Protein AF-A0A529HLJ0-F1 (afdb_monomer)

Solvent-accessible surface area (backbone atoms only — not comparable to full-atom values): 6736 Å² total; per-residue (Å²): 136,85,80,79,85,70,52,70,68,59,52,50,53,52,50,48,62,73,44,43,62,59,53,50,51,52,51,52,50,54,52,53,53,51,56,56,49,49,60,53,49,56,62,67,73,39,72,75,71,55,43,44,73,43,53,22,35,27,72,42,82,42,78,52,84,80,57,83,90,69,67,80,89,68,63,54,44,34,37,33,37,24,35,29,73,90,76,66,48,76,45,79,46,80,46,78,38,93,62,82,83,56,72,70,40,76,43,81,40,76,43,118

Foldseek 3Di:
DDDPPPPPVNVVVVVCVVCVVVVVVVVVVVVVVVVVVVVVVVVVVCVVVLFDFWKWFFADKDWDPDDPVVPDPFATKIWTFTQTPPPRDTDIDIDGDNDDDDGRDIDTGGDD

Mean predicted aligned error: 17.52 Å

Radius of gyration: 32.6 Å; Cα contacts (8 Å, |Δi|>4): 128; chains: 1; bounding box: 65×34×91 Å

Structure (mmCIF, N/CA/C/O backbone):
data_AF-A0A529HLJ0-F1
#
_entry.id   AF-A0A529HLJ0-F1
#
loop_
_atom_site.group_PDB
_atom_site.id
_atom_site.type_symbol
_atom_site.label_atom_id
_atom_site.label_alt_id
_atom_site.label_comp_id
_atom_site.label_asym_id
_atom_site.label_entity_id
_atom_site.label_seq_id
_atom_site.pdbx_PDB_ins_code
_atom_site.Cartn_x
_atom_site.Cartn_y
_atom_site.Cartn_z
_atom_site.occupancy
_atom_site.B_iso_or_equiv
_atom_site.auth_seq_id
_atom_site.auth_comp_id
_atom_site.auth_asym_id
_atom_site.auth_atom_id
_atom_site.pdbx_PDB_model_num
ATOM 1 N N . MET A 1 1 ? 47.556 2.074 -63.677 1.00 34.41 1 MET A N 1
ATOM 2 C CA . MET A 1 1 ? 46.845 2.497 -62.448 1.00 34.41 1 MET A CA 1
ATOM 3 C C . MET A 1 1 ? 45.494 3.061 -62.870 1.00 34.41 1 MET A C 1
ATOM 5 O O . MET A 1 1 ? 45.441 4.172 -63.379 1.00 34.41 1 MET A O 1
ATOM 9 N N . ASN A 1 2 ? 44.435 2.251 -62.816 1.00 43.19 2 ASN A N 1
ATOM 10 C CA . ASN A 1 2 ? 43.138 2.597 -63.403 1.00 43.19 2 ASN A CA 1
ATOM 11 C C . ASN A 1 2 ? 42.317 3.391 -62.373 1.00 43.19 2 ASN A C 1
ATOM 13 O O . ASN A 1 2 ? 41.850 2.832 -61.383 1.00 43.19 2 ASN A O 1
ATOM 17 N N . LYS A 1 3 ? 42.221 4.713 -62.547 1.00 49.66 3 LYS A N 1
ATOM 18 C CA . LYS A 1 3 ? 41.504 5.610 -61.629 1.00 49.66 3 LYS A CA 1
ATOM 19 C C . LYS A 1 3 ? 40.012 5.506 -61.954 1.00 49.66 3 LYS A C 1
ATOM 21 O O . LYS A 1 3 ? 39.529 6.169 -62.866 1.00 49.66 3 LYS A O 1
ATOM 26 N N . SER A 1 4 ? 39.293 4.620 -61.264 1.00 57.53 4 SER A N 1
ATOM 27 C CA . SER A 1 4 ? 37.849 4.447 -61.446 1.00 57.53 4 SER A CA 1
ATOM 28 C C . SER A 1 4 ? 37.130 5.738 -61.050 1.00 57.53 4 SER A C 1
ATOM 30 O O . SER A 1 4 ? 36.993 6.051 -59.866 1.00 57.53 4 SER A O 1
ATOM 32 N N . ASN A 1 5 ? 36.708 6.509 -62.049 1.00 61.91 5 ASN A N 1
ATOM 33 C CA . ASN A 1 5 ? 36.027 7.788 -61.887 1.00 61.91 5 ASN A CA 1
ATOM 34 C C . ASN A 1 5 ? 34.547 7.529 -61.551 1.00 61.91 5 ASN A C 1
ATOM 36 O O . ASN A 1 5 ? 33.650 7.708 -62.372 1.00 61.91 5 ASN A O 1
ATOM 40 N N . VAL A 1 6 ? 34.300 6.985 -60.358 1.00 61.47 6 VAL A N 1
ATOM 41 C CA . VAL A 1 6 ? 32.947 6.699 -59.879 1.00 61.47 6 VAL A CA 1
ATOM 42 C C . VAL A 1 6 ? 32.336 8.015 -59.404 1.00 61.47 6 VAL A C 1
ATOM 44 O O . VAL A 1 6 ? 32.778 8.590 -58.408 1.00 61.47 6 VAL A O 1
ATOM 47 N N . SER A 1 7 ? 31.336 8.497 -60.147 1.00 70.06 7 SER A N 1
ATOM 48 C CA . SER A 1 7 ? 30.555 9.700 -59.835 1.00 70.06 7 SER A CA 1
ATOM 49 C C . SER A 1 7 ? 30.110 9.716 -58.366 1.00 70.06 7 SER A C 1
ATOM 51 O O . SER A 1 7 ? 29.711 8.688 -57.817 1.00 70.06 7 SER A O 1
ATOM 53 N N . PHE A 1 8 ? 30.153 10.890 -57.728 1.00 67.62 8 PHE A N 1
ATOM 54 C CA . PHE A 1 8 ? 29.816 11.098 -56.312 1.00 67.62 8 PHE A CA 1
ATOM 55 C C . PHE A 1 8 ? 28.451 10.502 -55.919 1.00 67.62 8 PHE A C 1
ATOM 57 O O . PHE A 1 8 ? 28.315 9.945 -54.832 1.00 67.62 8 PHE A O 1
ATOM 64 N N . ARG A 1 9 ? 27.475 10.511 -56.840 1.00 67.62 9 ARG A N 1
ATOM 65 C CA . ARG A 1 9 ? 26.172 9.843 -56.665 1.00 67.62 9 ARG A CA 1
ATOM 66 C C . ARG A 1 9 ? 26.286 8.331 -56.458 1.00 67.62 9 ARG A C 1
ATOM 68 O O . ARG A 1 9 ? 25.627 7.802 -55.575 1.00 67.62 9 ARG A O 1
ATOM 75 N N . ASN A 1 10 ? 27.141 7.643 -57.214 1.00 71.31 10 ASN A N 1
ATOM 76 C CA . ASN A 1 10 ? 27.349 6.204 -57.028 1.00 71.31 10 ASN A CA 1
ATOM 77 C C . ASN A 1 10 ? 28.057 5.902 -55.707 1.00 71.31 10 ASN A C 1
ATOM 79 O O . ASN A 1 10 ? 27.742 4.905 -55.070 1.00 71.31 10 ASN A O 1
ATOM 83 N N . ARG A 1 11 ? 28.974 6.771 -55.257 1.00 70.00 11 ARG A N 1
ATOM 84 C CA . ARG A 1 11 ? 29.606 6.607 -53.937 1.00 70.00 11 ARG A CA 1
ATOM 85 C C . ARG A 1 11 ? 28.587 6.788 -52.814 1.00 70.00 11 ARG A C 1
ATOM 87 O O . ARG A 1 11 ? 28.572 5.975 -51.903 1.00 70.00 11 ARG A O 1
ATOM 94 N N . LEU A 1 12 ? 27.709 7.784 -52.908 1.00 70.38 12 LEU A N 1
ATOM 95 C CA . LEU A 1 12 ? 26.628 7.993 -51.940 1.00 70.38 12 LEU A CA 1
ATOM 96 C C . LEU A 1 12 ? 25.663 6.807 -51.863 1.00 70.38 12 LEU A C 1
ATOM 98 O O . LEU A 1 12 ? 25.300 6.413 -50.765 1.00 70.38 12 LEU A O 1
ATOM 102 N N . LEU A 1 13 ? 25.287 6.214 -52.999 1.00 73.69 13 LEU A N 1
ATOM 103 C CA . LEU A 1 13 ? 24.403 5.043 -53.020 1.00 73.69 13 LEU A CA 1
ATOM 104 C C . LEU A 1 13 ? 25.054 3.810 -52.380 1.00 73.69 13 LEU A C 1
ATOM 106 O O . LEU A 1 13 ? 24.390 3.091 -51.640 1.00 73.69 13 LEU A O 1
ATOM 110 N N . ILE A 1 14 ? 26.351 3.592 -52.617 1.00 72.38 14 ILE A N 1
ATOM 111 C CA . ILE A 1 14 ? 27.108 2.500 -51.984 1.00 72.38 14 ILE A CA 1
ATOM 112 C C . ILE A 1 14 ? 27.204 2.729 -50.471 1.00 72.38 14 ILE A C 1
ATOM 114 O O . ILE A 1 14 ? 26.906 1.827 -49.699 1.00 72.38 14 ILE A O 1
ATOM 118 N N . TRP A 1 15 ? 27.531 3.952 -50.043 1.00 65.12 15 TRP A N 1
ATOM 119 C CA . TRP A 1 15 ? 27.564 4.317 -48.624 1.00 65.12 15 TRP A CA 1
ATOM 120 C C . TRP A 1 15 ? 26.192 4.189 -47.957 1.00 65.12 15 TRP A C 1
ATOM 122 O O . TRP A 1 15 ? 26.089 3.687 -46.844 1.00 65.12 15 TRP A O 1
ATOM 132 N N . GLN A 1 16 ? 25.122 4.604 -48.631 1.00 67.31 16 GLN A N 1
ATOM 133 C CA . GLN A 1 16 ? 23.766 4.455 -48.118 1.00 67.31 16 GLN A CA 1
ATOM 134 C C . GLN A 1 16 ? 23.397 2.980 -47.959 1.00 67.31 16 GLN A C 1
ATOM 136 O O . GLN A 1 16 ? 22.828 2.620 -46.938 1.00 67.31 16 GLN A O 1
ATOM 141 N N . TYR A 1 17 ? 23.741 2.127 -48.925 1.00 68.94 17 TYR A N 1
ATOM 142 C CA . TYR A 1 17 ? 23.507 0.688 -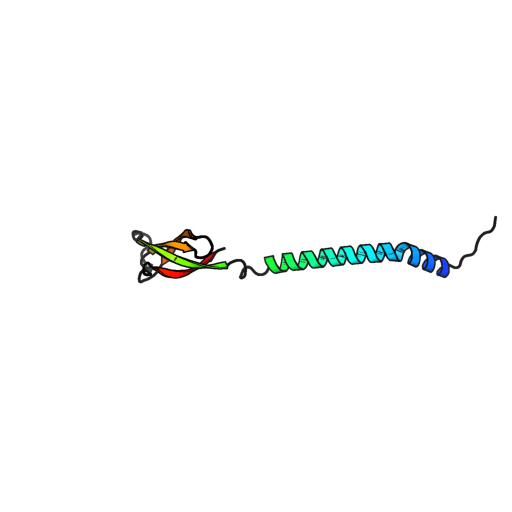48.827 1.00 68.94 17 TYR A CA 1
ATOM 143 C C . TYR A 1 17 ? 24.285 0.072 -47.656 1.00 68.94 17 TYR A C 1
ATOM 145 O O . TYR A 1 17 ? 23.698 -0.613 -46.825 1.00 68.94 17 TYR A O 1
ATOM 153 N N . GLU A 1 18 ? 25.572 0.396 -47.535 1.00 70.69 18 GLU A N 1
ATOM 154 C CA . GLU A 1 18 ? 26.473 -0.194 -46.540 1.00 70.69 18 GLU A CA 1
ATOM 155 C C . GLU A 1 18 ? 26.163 0.232 -45.098 1.00 70.69 18 GLU A C 1
ATOM 157 O O . GLU A 1 18 ? 26.289 -0.568 -44.175 1.00 70.69 18 GLU A O 1
ATOM 162 N N . TYR A 1 19 ? 25.686 1.464 -44.896 1.00 68.56 19 TYR A N 1
ATOM 163 C CA . TYR A 1 19 ? 25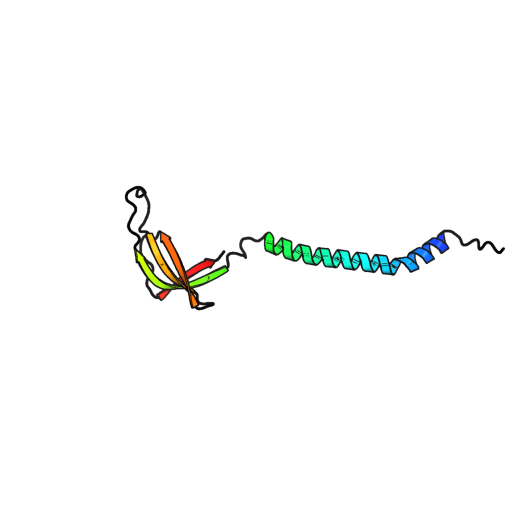.351 1.982 -43.566 1.00 68.56 19 TYR A CA 1
ATOM 164 C C . TYR A 1 19 ? 23.850 1.963 -43.247 1.00 68.56 19 TYR A C 1
ATOM 166 O O . TYR A 1 19 ? 23.478 2.249 -42.108 1.00 68.56 19 TYR A O 1
ATOM 174 N N . SER A 1 20 ? 22.980 1.617 -44.206 1.00 68.38 20 SER A N 1
ATOM 175 C CA . SER A 1 20 ? 21.524 1.574 -43.991 1.00 68.38 20 SER A CA 1
ATOM 176 C C . SER A 1 20 ? 21.137 0.652 -42.840 1.00 68.38 20 SER A C 1
ATOM 178 O O . SER A 1 20 ? 20.361 1.056 -41.979 1.00 68.38 20 SER A O 1
ATOM 180 N N . ASP A 1 21 ? 21.726 -0.539 -42.776 1.00 72.06 21 ASP A N 1
ATOM 181 C CA . ASP A 1 21 ? 21.408 -1.541 -41.759 1.00 72.06 21 ASP A CA 1
ATOM 182 C C . ASP A 1 21 ? 21.824 -1.081 -40.351 1.00 72.06 21 ASP A C 1
ATOM 184 O O . ASP A 1 21 ? 21.061 -1.179 -39.391 1.00 72.06 21 ASP A O 1
ATOM 1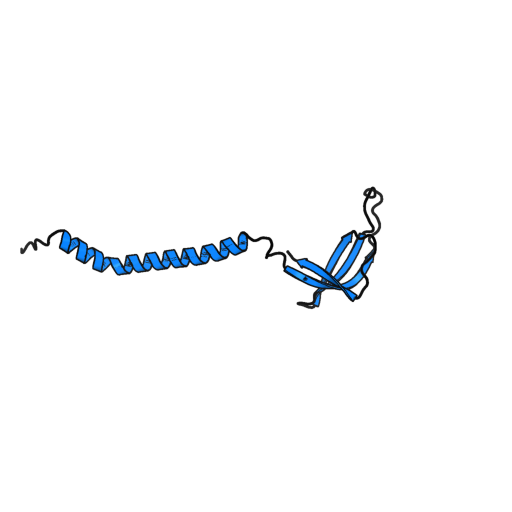88 N N . ALA A 1 22 ? 22.993 -0.441 -40.239 1.00 76.50 22 ALA A N 1
ATOM 189 C CA . ALA A 1 22 ? 23.462 0.146 -38.986 1.00 76.50 22 ALA A CA 1
ATOM 190 C C . ALA A 1 22 ? 22.561 1.303 -38.516 1.00 76.50 22 ALA A C 1
ATOM 192 O O . ALA A 1 22 ? 22.226 1.390 -37.334 1.00 76.50 22 ALA A O 1
ATOM 193 N N . VAL A 1 23 ? 22.131 2.177 -39.432 1.00 76.81 23 VAL A N 1
ATOM 194 C CA . VAL A 1 23 ? 21.217 3.290 -39.121 1.00 76.81 23 VAL A CA 1
ATOM 195 C C . VAL A 1 23 ? 19.849 2.768 -38.684 1.00 76.81 23 VAL A C 1
ATOM 197 O O . VAL A 1 23 ? 19.286 3.268 -37.710 1.00 76.81 23 VAL A O 1
ATOM 200 N N . ILE A 1 24 ? 19.336 1.740 -39.361 1.00 77.81 24 ILE A N 1
ATOM 201 C CA . ILE A 1 24 ? 18.081 1.073 -39.008 1.00 77.81 24 ILE A C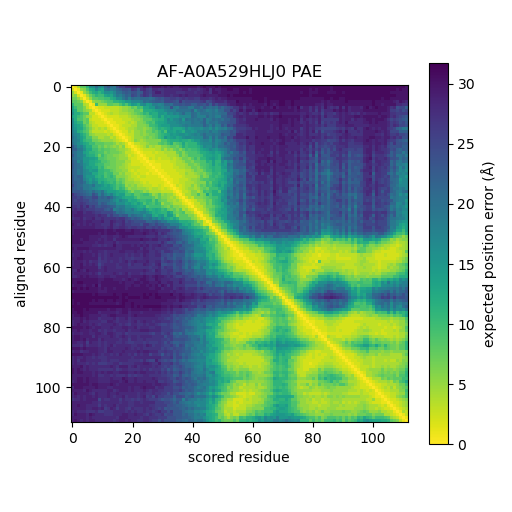A 1
ATOM 202 C C . ILE A 1 24 ? 18.196 0.435 -37.615 1.00 77.81 24 ILE A C 1
ATOM 204 O O . ILE A 1 24 ? 17.326 0.651 -36.771 1.00 77.81 24 ILE A O 1
ATOM 208 N N . GLY A 1 25 ? 19.293 -0.272 -37.330 1.00 77.75 25 GLY A N 1
ATOM 209 C CA . GLY A 1 25 ? 19.549 -0.885 -36.026 1.00 77.75 25 GLY A CA 1
ATOM 210 C C . GLY A 1 25 ? 19.600 0.128 -34.879 1.00 77.75 25 GLY A C 1
ATOM 211 O O . GLY A 1 25 ? 18.946 -0.063 -33.852 1.00 77.75 25 GLY A O 1
ATOM 212 N N . VAL A 1 26 ? 20.313 1.246 -35.062 1.00 81.62 26 VAL A N 1
ATOM 213 C CA . VAL A 1 26 ? 20.377 2.330 -34.064 1.00 81.62 26 VAL A CA 1
ATOM 214 C C . VAL A 1 26 ? 19.006 2.978 -33.865 1.00 81.62 26 VAL A C 1
ATOM 216 O O . VAL A 1 26 ? 18.606 3.221 -32.727 1.00 81.62 26 VAL A O 1
ATOM 219 N N . ALA A 1 27 ? 18.251 3.210 -34.943 1.00 80.50 27 ALA A N 1
ATOM 220 C CA . ALA A 1 27 ? 16.906 3.775 -34.857 1.00 80.50 27 ALA A CA 1
ATOM 221 C C . ALA A 1 27 ? 15.950 2.864 -34.069 1.00 80.50 27 ALA A C 1
ATOM 223 O O . ALA A 1 27 ? 15.238 3.345 -33.185 1.00 80.50 27 ALA A O 1
ATOM 224 N N . PHE A 1 28 ? 15.975 1.551 -34.325 1.00 82.12 28 PHE A N 1
ATOM 225 C CA . PHE A 1 28 ? 15.181 0.584 -33.564 1.00 82.1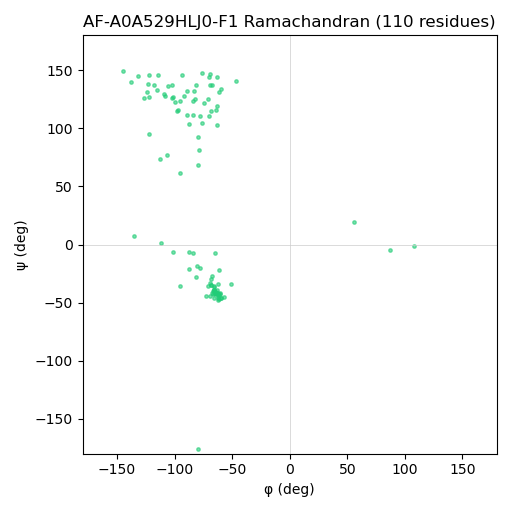2 28 PHE A CA 1
ATOM 226 C C . PHE A 1 28 ? 15.597 0.517 -32.096 1.00 82.12 28 PHE A C 1
ATOM 228 O O . PHE A 1 28 ? 14.731 0.499 -31.221 1.00 82.12 28 PHE A O 1
ATOM 235 N N . PHE A 1 29 ? 16.899 0.536 -31.806 1.00 84.00 29 PHE A N 1
ATOM 236 C CA . PHE A 1 29 ? 17.398 0.542 -30.433 1.00 84.00 29 PHE A CA 1
ATOM 237 C C . PHE A 1 29 ? 16.942 1.793 -29.666 1.00 84.00 29 PHE A C 1
ATOM 239 O O . PHE A 1 29 ? 16.413 1.682 -28.559 1.00 84.00 29 PHE A O 1
ATOM 246 N N . CYS A 1 30 ? 17.068 2.977 -30.272 1.00 81.19 30 CYS A N 1
ATOM 247 C CA . CYS A 1 30 ? 16.592 4.230 -29.686 1.00 81.19 30 CYS A CA 1
ATOM 248 C C . CYS A 1 30 ? 15.070 4.236 -29.482 1.00 81.19 30 CYS A C 1
ATOM 250 O O . CYS A 1 30 ? 14.604 4.656 -28.423 1.00 81.19 30 CYS A O 1
ATOM 252 N N . ALA A 1 31 ? 14.294 3.737 -30.449 1.00 80.69 31 ALA A N 1
ATOM 253 C CA . ALA A 1 31 ? 12.841 3.638 -30.324 1.00 80.69 31 ALA A CA 1
ATOM 254 C C . ALA A 1 31 ? 12.425 2.681 -29.193 1.00 80.69 31 ALA A C 1
ATOM 256 O O . ALA A 1 31 ? 11.526 2.993 -28.412 1.00 80.69 31 ALA A O 1
ATOM 257 N N . PHE A 1 32 ? 13.108 1.541 -29.057 1.00 78.19 32 PHE A N 1
ATOM 258 C CA . PHE A 1 32 ? 12.830 0.569 -28.000 1.00 78.19 32 PHE A CA 1
ATOM 259 C C . PHE A 1 32 ? 13.192 1.111 -26.612 1.00 78.19 32 PHE A C 1
ATOM 261 O O . PHE A 1 32 ? 12.421 0.962 -25.662 1.00 78.19 32 PHE A O 1
ATOM 268 N N . ALA A 1 33 ? 14.333 1.799 -26.499 1.00 75.94 33 ALA A N 1
ATOM 269 C CA . ALA A 1 33 ? 14.741 2.474 -25.272 1.00 75.94 33 ALA A CA 1
ATOM 270 C C . ALA A 1 33 ? 13.740 3.569 -24.861 1.00 75.94 33 ALA A C 1
ATOM 272 O O . ALA A 1 33 ? 13.353 3.637 -23.694 1.00 75.94 33 ALA A O 1
ATOM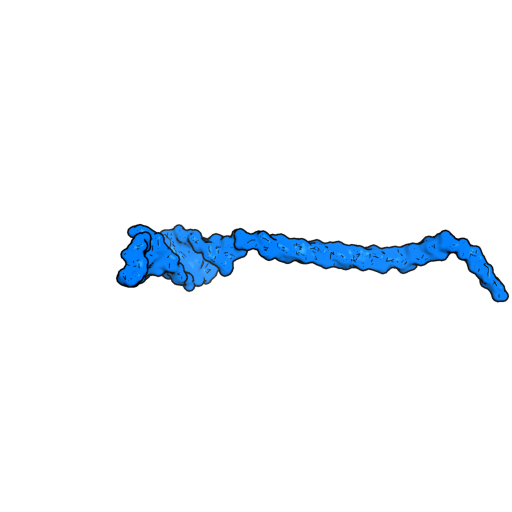 273 N N . ALA A 1 34 ? 13.263 4.373 -25.818 1.00 76.44 34 ALA A N 1
ATOM 274 C CA . ALA A 1 34 ? 12.257 5.407 -25.573 1.00 76.44 34 ALA A CA 1
ATOM 275 C C . ALA A 1 34 ? 10.895 4.823 -25.154 1.00 76.44 34 ALA A C 1
ATOM 277 O O . ALA A 1 34 ? 10.241 5.342 -24.255 1.00 76.44 34 ALA A O 1
ATOM 278 N N . MET A 1 35 ? 10.467 3.706 -25.748 1.00 74.06 35 MET A N 1
ATOM 279 C CA . MET A 1 35 ? 9.218 3.045 -25.357 1.00 74.06 35 MET A CA 1
ATOM 280 C C . MET A 1 35 ? 9.268 2.536 -23.908 1.00 74.06 35 MET A C 1
ATOM 282 O O . MET A 1 35 ? 8.294 2.661 -23.166 1.00 74.06 35 MET A O 1
ATOM 286 N N . LYS A 1 36 ? 10.415 1.994 -23.476 1.00 65.81 36 LYS A N 1
ATOM 287 C CA . LYS A 1 36 ? 10.607 1.533 -22.094 1.00 65.81 36 LYS A CA 1
ATOM 288 C C . LYS A 1 36 ? 10.642 2.679 -21.085 1.00 65.81 36 LYS A C 1
ATOM 290 O O . LYS A 1 36 ? 10.138 2.500 -19.980 1.00 65.81 36 LYS A O 1
ATOM 295 N N . SER A 1 37 ? 11.196 3.838 -21.441 1.00 63.62 37 SER A N 1
ATOM 296 C CA . SER A 1 37 ? 11.229 4.987 -20.531 1.00 63.62 37 SER A CA 1
ATOM 297 C C . SER A 1 37 ? 9.852 5.621 -20.331 1.00 63.62 37 SER A C 1
ATOM 299 O O . SER A 1 37 ? 9.538 6.000 -19.206 1.00 63.62 37 SER A O 1
ATOM 301 N N . ILE A 1 38 ? 9.000 5.666 -21.363 1.00 62.91 38 ILE A N 1
ATOM 302 C CA . ILE A 1 38 ? 7.626 6.192 -21.249 1.00 62.91 38 ILE A CA 1
ATOM 303 C C . ILE A 1 38 ? 6.816 5.392 -20.221 1.00 62.91 38 ILE A C 1
ATOM 305 O O . ILE A 1 38 ? 6.209 5.989 -19.339 1.00 62.91 38 ILE A O 1
ATOM 309 N N . ALA A 1 39 ? 6.882 4.057 -20.262 1.00 59.62 39 ALA A N 1
ATOM 310 C CA . ALA A 1 39 ? 6.161 3.203 -19.313 1.00 59.62 39 ALA A CA 1
ATOM 311 C C . ALA A 1 39 ? 6.601 3.418 -17.851 1.00 59.62 39 ALA A C 1
ATOM 313 O O . ALA A 1 39 ? 5.784 3.336 -16.938 1.00 59.62 39 ALA A O 1
ATOM 314 N N . ILE A 1 40 ? 7.885 3.711 -17.620 1.00 59.88 40 ILE A N 1
ATOM 315 C CA . ILE A 1 40 ? 8.417 3.995 -16.278 1.00 59.88 40 ILE A CA 1
ATOM 316 C C . ILE A 1 40 ? 7.946 5.374 -15.801 1.00 59.88 40 ILE A C 1
ATOM 318 O O . ILE A 1 40 ? 7.498 5.510 -14.666 1.00 59.88 40 ILE A O 1
ATOM 322 N N . VAL A 1 41 ? 8.009 6.386 -16.670 1.00 59.88 41 VAL A N 1
ATOM 323 C CA . VAL A 1 41 ? 7.587 7.757 -16.345 1.00 59.88 41 VAL A CA 1
ATOM 324 C C . VAL A 1 41 ? 6.081 7.832 -16.088 1.00 59.88 41 VAL A C 1
ATOM 326 O O . VAL A 1 41 ? 5.661 8.516 -15.160 1.00 59.88 41 VAL A O 1
ATOM 329 N N . GLU A 1 42 ? 5.268 7.104 -16.852 1.00 57.44 42 GLU A N 1
ATOM 330 C CA . GLU A 1 42 ? 3.815 7.053 -16.665 1.00 57.44 42 GLU A CA 1
ATOM 331 C C . GLU A 1 42 ? 3.428 6.394 -15.329 1.00 57.44 42 GLU A C 1
ATOM 333 O O . GLU A 1 42 ? 2.529 6.880 -14.643 1.00 57.44 42 GLU A O 1
ATOM 338 N N . LEU A 1 43 ? 4.174 5.369 -14.894 1.00 55.00 43 LEU A N 1
ATOM 339 C CA . LEU A 1 43 ? 4.012 4.767 -13.564 1.00 55.00 43 LEU A CA 1
ATOM 340 C C . LEU A 1 43 ? 4.383 5.747 -12.437 1.00 55.00 43 LEU A C 1
ATOM 342 O O . LEU A 1 43 ? 3.765 5.750 -11.377 1.00 55.00 43 LEU A O 1
ATOM 346 N N . GLN A 1 44 ? 5.397 6.584 -12.665 1.00 53.88 44 GLN A N 1
ATOM 347 C CA . GLN A 1 44 ? 5.926 7.520 -11.673 1.00 53.88 44 GLN A CA 1
ATOM 348 C C . GLN A 1 44 ? 5.096 8.812 -11.565 1.00 53.88 44 GLN A C 1
ATOM 350 O O . GLN A 1 44 ? 5.046 9.432 -10.505 1.00 53.88 44 GLN A O 1
ATOM 355 N N . ALA A 1 45 ? 4.428 9.214 -12.651 1.00 55.75 45 ALA A N 1
ATOM 356 C CA . ALA A 1 45 ? 3.611 10.425 -12.728 1.00 55.75 45 ALA A CA 1
ATOM 357 C C . ALA A 1 45 ? 2.176 10.245 -12.209 1.00 55.75 45 ALA A C 1
ATOM 359 O O . ALA A 1 45 ? 1.451 11.234 -12.088 1.00 55.75 45 ALA A O 1
ATOM 360 N N . ASN A 1 46 ? 1.757 9.015 -11.893 1.00 49.66 46 ASN A N 1
ATOM 361 C CA . ASN A 1 46 ? 0.417 8.722 -11.397 1.00 49.66 46 ASN A CA 1
ATOM 362 C C . ASN A 1 46 ? 0.451 8.246 -9.929 1.00 49.66 46 ASN A C 1
ATOM 364 O O . ASN A 1 46 ? 0.248 7.062 -9.650 1.00 49.66 46 ASN A O 1
ATOM 368 N N . PRO A 1 47 ? 0.687 9.155 -8.960 1.00 51.06 47 PRO A N 1
ATOM 369 C CA . PRO A 1 47 ? 0.763 8.810 -7.536 1.00 51.06 47 PRO A CA 1
ATOM 370 C C . PRO A 1 47 ? -0.568 8.291 -6.966 1.00 51.06 47 PRO A C 1
ATOM 372 O O . PRO A 1 47 ? -0.602 7.817 -5.837 1.00 51.06 47 PRO A O 1
ATOM 375 N N . VAL A 1 48 ? -1.656 8.354 -7.742 1.00 51.25 48 VAL A N 1
ATOM 376 C CA . VAL A 1 48 ? -2.983 7.842 -7.370 1.00 51.25 48 VAL A CA 1
ATOM 377 C C . VAL A 1 48 ? -3.092 6.322 -7.571 1.00 51.25 48 VAL A C 1
ATOM 379 O O . VAL A 1 48 ? -3.964 5.696 -6.982 1.00 51.25 48 VAL A O 1
ATOM 382 N N . ILE A 1 49 ? -2.212 5.704 -8.373 1.00 49.44 49 ILE A N 1
ATOM 383 C CA . ILE A 1 49 ? -2.213 4.243 -8.597 1.00 49.44 49 ILE A CA 1
ATOM 384 C C . ILE A 1 49 ? -1.379 3.509 -7.532 1.00 49.44 49 ILE A C 1
ATOM 386 O O . ILE A 1 49 ? -1.597 2.325 -7.292 1.00 49.44 49 ILE A O 1
ATOM 390 N N . ALA A 1 50 ? -0.454 4.201 -6.859 1.00 51.69 50 ALA A N 1
ATOM 391 C CA . ALA A 1 50 ? 0.352 3.601 -5.795 1.00 51.69 50 ALA A CA 1
ATOM 392 C C . ALA A 1 50 ? -0.408 3.457 -4.467 1.00 51.69 50 ALA A C 1
ATOM 394 O O . ALA A 1 50 ? -0.032 2.621 -3.656 1.00 51.69 50 ALA A O 1
ATOM 395 N N . THR A 1 51 ? -1.496 4.209 -4.251 1.00 54.19 51 THR A N 1
ATOM 396 C CA . THR A 1 51 ? -2.406 3.969 -3.127 1.00 54.19 51 THR A CA 1
ATOM 397 C C . THR A 1 51 ? -3.330 2.799 -3.448 1.00 54.19 51 THR A C 1
ATOM 399 O O . THR A 1 51 ? -4.478 2.965 -3.866 1.00 54.19 51 THR A O 1
ATOM 402 N N . GLN A 1 52 ? -2.829 1.579 -3.259 1.00 60.12 52 GLN A N 1
ATOM 403 C CA . GLN A 1 52 ? -3.663 0.390 -3.367 1.00 60.12 52 GLN A CA 1
ATOM 404 C C . GLN A 1 52 ? -4.719 0.447 -2.256 1.00 60.12 52 GLN A C 1
ATOM 406 O O . GLN A 1 52 ? -4.395 0.425 -1.068 1.00 60.12 52 GLN A O 1
ATOM 411 N N . ARG A 1 53 ? -5.998 0.538 -2.635 1.00 68.56 53 ARG A N 1
ATOM 412 C CA . ARG A 1 53 ? -7.109 0.369 -1.694 1.00 68.56 53 ARG A CA 1
ATOM 413 C C . ARG A 1 53 ? -7.262 -1.111 -1.391 1.00 68.56 53 ARG A C 1
ATOM 415 O O . ARG A 1 53 ? -7.762 -1.862 -2.222 1.00 68.56 53 ARG A O 1
ATOM 422 N N . VAL A 1 54 ? -6.813 -1.512 -0.211 1.00 75.19 54 VAL A N 1
ATOM 423 C CA . VAL A 1 54 ? -6.939 -2.880 0.292 1.00 75.19 54 VAL A CA 1
ATOM 424 C C . VAL A 1 54 ? -8.085 -2.915 1.293 1.00 75.19 54 VAL A C 1
ATOM 426 O O . VAL A 1 54 ? -8.219 -2.016 2.121 1.00 75.19 54 VAL A O 1
ATOM 429 N N . MET A 1 55 ? -8.928 -3.941 1.227 1.00 82.69 55 MET A N 1
ATOM 430 C CA . MET A 1 55 ? -9.979 -4.133 2.223 1.00 82.69 55 MET A CA 1
ATOM 431 C C . MET A 1 55 ? -9.396 -4.839 3.449 1.00 82.69 55 MET A C 1
ATOM 433 O O . MET A 1 55 ? -8.675 -5.832 3.330 1.00 82.69 55 MET A O 1
ATOM 437 N N . GLY A 1 56 ? -9.696 -4.309 4.631 1.00 83.94 56 GLY A N 1
ATOM 438 C CA . GLY A 1 56 ? -9.325 -4.908 5.906 1.00 83.94 56 GLY A CA 1
ATOM 439 C C . GLY A 1 56 ? -10.549 -5.151 6.775 1.00 83.94 56 GLY A C 1
ATOM 440 O O . GLY A 1 56 ? -11.431 -4.298 6.868 1.00 83.94 56 GLY A O 1
ATOM 441 N N . VAL A 1 57 ? -10.599 -6.303 7.438 1.00 87.12 57 VAL A N 1
ATOM 442 C CA . VAL A 1 57 ? -11.624 -6.615 8.440 1.00 87.12 57 VAL A CA 1
ATOM 443 C C . VAL A 1 57 ? -11.115 -6.214 9.818 1.00 87.12 57 VAL A C 1
ATOM 445 O O . VAL A 1 57 ? -10.026 -6.621 10.220 1.00 87.12 57 VAL A O 1
ATOM 448 N N . VAL A 1 58 ? -11.900 -5.437 10.562 1.00 85.12 58 VAL A N 1
ATOM 449 C CA . VAL A 1 58 ? -11.560 -5.034 11.933 1.00 85.12 58 VAL A CA 1
ATOM 450 C C . VAL A 1 58 ? -11.607 -6.254 12.855 1.00 85.12 58 VAL A C 1
ATOM 452 O O . VAL A 1 58 ? -12.680 -6.808 13.088 1.00 85.12 58 VAL A O 1
ATOM 455 N N . GLU A 1 59 ? -10.472 -6.661 13.418 1.00 87.06 59 GLU A N 1
ATOM 456 C CA . GLU A 1 59 ? -10.397 -7.744 14.410 1.00 87.06 59 GLU A CA 1
ATOM 457 C C . GLU A 1 59 ? -10.425 -7.214 15.847 1.00 87.06 59 GLU A C 1
ATOM 459 O O . GLU A 1 59 ? -11.014 -7.844 16.727 1.00 87.06 59 GLU A O 1
ATOM 464 N N . TYR A 1 60 ? -9.805 -6.059 16.101 1.00 84.94 60 TYR A N 1
ATOM 465 C CA . TYR A 1 60 ? -9.727 -5.484 17.442 1.00 84.94 60 TYR A CA 1
ATOM 466 C C . TYR A 1 60 ? -9.802 -3.957 17.422 1.00 84.94 60 TYR A C 1
ATOM 468 O O . TYR A 1 60 ? -9.353 -3.311 16.478 1.00 84.94 60 TYR A O 1
ATOM 476 N N . VAL A 1 61 ? -10.367 -3.380 18.486 1.00 81.19 61 VAL A N 1
ATOM 477 C CA . VAL A 1 61 ? -10.540 -1.932 18.661 1.00 81.19 61 VAL A CA 1
ATOM 478 C C . VAL A 1 61 ? -9.941 -1.527 20.001 1.00 81.19 61 VAL A C 1
ATOM 480 O O . VAL A 1 61 ? -10.303 -2.072 21.045 1.00 81.19 61 VAL A O 1
ATOM 483 N N . ARG A 1 62 ? -9.043 -0.544 19.991 1.00 83.69 62 ARG A N 1
ATOM 484 C CA . ARG A 1 62 ? -8.383 -0.006 21.182 1.00 83.69 62 ARG A CA 1
ATOM 485 C C . ARG A 1 62 ? -8.658 1.488 21.279 1.00 83.69 62 ARG A C 1
ATOM 487 O O . ARG A 1 62 ? -8.414 2.226 20.334 1.00 83.69 62 ARG A O 1
ATOM 494 N N . VAL A 1 63 ? -9.163 1.944 22.420 1.00 77.88 63 VAL A N 1
ATOM 495 C CA . VAL A 1 63 ? -9.377 3.380 22.659 1.00 77.88 63 VAL A CA 1
ATOM 496 C C . VAL A 1 63 ? -8.057 3.999 23.101 1.00 77.88 63 VAL A C 1
ATOM 498 O O . VAL A 1 63 ? -7.459 3.522 24.070 1.00 77.88 63 VAL A O 1
ATOM 501 N N . LYS A 1 64 ? -7.597 5.052 22.419 1.00 73.62 64 LYS A N 1
ATOM 502 C CA . LYS A 1 64 ? -6.441 5.817 22.891 1.00 73.62 64 LYS A CA 1
ATOM 503 C C . LYS A 1 64 ? -6.881 6.818 23.963 1.00 73.62 64 LYS A C 1
ATOM 505 O O . LYS A 1 64 ? -7.916 7.469 23.810 1.00 73.62 64 LYS A O 1
ATOM 510 N N . PRO A 1 65 ? -6.114 6.957 25.059 1.00 65.19 65 PRO A N 1
ATOM 511 C CA . PRO A 1 65 ? -6.393 7.978 26.055 1.00 65.19 65 PRO A CA 1
ATOM 512 C C . PRO A 1 65 ? -6.286 9.363 25.411 1.00 65.19 65 PRO A C 1
ATOM 514 O O . PRO A 1 65 ? -5.320 9.671 24.713 1.00 65.19 65 PRO A O 1
ATOM 517 N N . ILE A 1 66 ? -7.305 10.187 25.645 1.00 65.19 66 ILE A N 1
ATOM 518 C CA . ILE A 1 66 ? -7.391 11.556 25.140 1.00 65.19 66 ILE A CA 1
ATOM 519 C C . ILE A 1 66 ? -6.234 12.359 25.747 1.00 65.19 66 ILE A C 1
ATOM 521 O O . ILE A 1 66 ? -6.149 12.478 26.969 1.00 65.19 66 ILE A O 1
ATOM 525 N N . ASN A 1 67 ? -5.335 12.892 24.913 1.00 61.78 67 ASN A N 1
ATOM 526 C CA . ASN A 1 67 ? -4.246 13.748 25.384 1.00 61.78 67 ASN A CA 1
ATOM 527 C C . ASN A 1 67 ? -4.822 15.095 25.857 1.00 61.78 67 ASN A C 1
ATOM 529 O O . ASN A 1 67 ? -5.205 15.891 25.000 1.00 61.78 67 ASN A O 1
ATOM 533 N N . PRO A 1 68 ? -4.818 15.406 27.167 1.00 56.44 68 PRO A N 1
ATOM 534 C CA . PRO A 1 68 ? -5.492 16.586 27.706 1.00 56.44 68 PRO A CA 1
ATOM 535 C C . PRO A 1 68 ? -4.950 17.915 27.153 1.00 56.44 68 PRO A C 1
ATOM 537 O O . PRO A 1 68 ? -5.686 18.897 27.136 1.00 56.44 68 PRO A O 1
ATOM 540 N N . TYR A 1 69 ? -3.712 17.950 26.643 1.00 59.62 69 TYR A N 1
ATOM 541 C CA . TYR A 1 69 ? -3.077 19.158 26.100 1.00 59.62 69 TYR A CA 1
ATOM 542 C C . TYR A 1 69 ? -3.358 19.419 24.608 1.00 59.62 69 TYR A C 1
ATOM 544 O O . TYR A 1 69 ? -2.967 20.467 24.101 1.00 59.62 69 TYR A O 1
ATOM 552 N N . GLY A 1 70 ? -4.026 18.497 23.902 1.00 58.00 70 GLY A N 1
ATOM 553 C CA . GLY A 1 70 ? -4.386 18.638 22.480 1.00 58.00 70 GLY A CA 1
ATOM 554 C C . GLY A 1 70 ? -5.890 18.793 22.219 1.00 58.00 70 GLY A C 1
ATOM 555 O O . GLY A 1 70 ? -6.315 18.869 21.070 1.00 58.00 70 GLY A O 1
ATOM 556 N N . THR A 1 71 ? -6.713 18.807 23.271 1.00 53.94 71 THR A N 1
ATOM 557 C CA . THR A 1 71 ? -8.167 18.577 23.188 1.00 53.94 71 THR A CA 1
ATOM 558 C C . THR A 1 71 ? -9.001 19.852 23.097 1.00 53.94 71 THR A C 1
ATOM 560 O O . THR A 1 71 ? -9.848 20.125 23.944 1.00 53.94 71 THR A O 1
ATOM 563 N N . ILE A 1 72 ? -8.816 20.650 22.052 1.00 53.78 72 ILE A N 1
ATOM 564 C CA . ILE A 1 72 ? -9.855 21.608 21.658 1.00 53.78 72 ILE A CA 1
ATOM 565 C C . ILE A 1 72 ? -10.214 21.291 20.209 1.00 53.78 72 ILE A C 1
ATOM 567 O O . ILE A 1 72 ? -9.533 21.724 19.289 1.00 53.78 72 ILE A O 1
ATOM 571 N N . GLY A 1 73 ? -11.265 20.481 20.023 1.00 58.91 73 GLY A N 1
ATOM 572 C CA . GLY A 1 73 ? -11.849 20.178 18.709 1.00 58.91 73 GLY A CA 1
ATOM 573 C C . GLY A 1 73 ? -11.614 18.773 18.135 1.00 58.91 73 GLY A C 1
ATOM 574 O O . GLY A 1 73 ? -12.144 18.501 17.063 1.00 58.91 73 GLY A O 1
ATOM 575 N N . HIS A 1 74 ? -10.886 17.880 18.814 1.00 57.91 74 HIS A N 1
ATOM 576 C CA . HIS A 1 74 ? -10.640 16.509 18.330 1.00 57.91 74 HIS A CA 1
ATOM 577 C C . HIS A 1 74 ? -11.647 15.477 18.867 1.00 57.91 74 HIS A C 1
ATOM 579 O O . HIS A 1 74 ? -12.129 15.602 19.997 1.0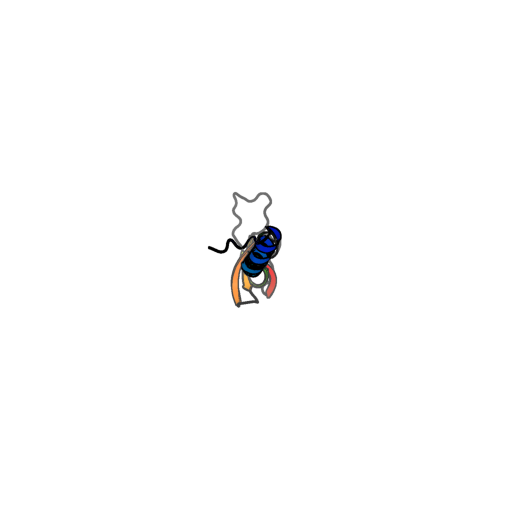0 57.91 74 HIS A O 1
ATOM 585 N N . ASN A 1 75 ? -11.974 14.478 18.038 1.00 60.59 75 ASN A N 1
ATOM 586 C CA . ASN A 1 75 ? -12.880 13.372 18.357 1.00 60.59 75 ASN A CA 1
ATOM 587 C C . ASN A 1 75 ? -12.153 12.302 19.204 1.00 60.59 75 ASN A C 1
ATOM 589 O O . ASN A 1 75 ? -11.020 12.480 19.659 1.00 60.59 75 ASN A O 1
ATOM 593 N N . LEU A 1 76 ? -12.847 11.199 19.494 1.00 67.94 76 LEU A N 1
ATOM 594 C CA . LEU A 1 76 ? -12.250 10.044 20.160 1.00 67.94 76 LEU A CA 1
ATOM 595 C C . LEU A 1 76 ? -11.290 9.332 19.195 1.00 67.94 76 LEU A C 1
ATOM 597 O O . LEU A 1 76 ? -11.694 8.909 18.117 1.00 67.94 76 LEU A O 1
ATOM 601 N N . TYR A 1 77 ? -10.041 9.149 19.623 1.00 74.69 77 TYR A N 1
ATOM 602 C CA . TYR A 1 77 ? -9.040 8.406 18.862 1.00 74.69 77 TYR A CA 1
ATOM 603 C C . TYR A 1 77 ? -9.162 6.905 19.125 1.00 74.69 77 TYR A C 1
ATOM 605 O O . TYR A 1 77 ? -9.039 6.444 20.269 1.00 74.69 77 TYR A O 1
ATOM 613 N N . TYR A 1 78 ? -9.350 6.137 18.056 1.00 79.00 78 TYR A N 1
ATOM 614 C CA . TYR A 1 78 ? -9.390 4.681 18.102 1.00 79.00 78 TYR A CA 1
ATOM 615 C C . TYR A 1 78 ? -8.259 4.098 17.260 1.00 79.00 78 TYR A C 1
ATOM 617 O O . TYR A 1 78 ? -8.009 4.542 16.146 1.00 79.00 78 TYR A O 1
ATOM 625 N N . THR A 1 79 ? -7.597 3.075 17.787 1.00 83.56 79 THR A N 1
ATOM 626 C CA . THR A 1 79 ? -6.671 2.228 17.037 1.00 83.56 79 THR A CA 1
ATOM 627 C C . THR A 1 79 ? -7.390 0.931 16.680 1.00 83.56 79 THR A C 1
ATOM 629 O O . THR A 1 79 ? -7.923 0.253 17.563 1.00 83.56 79 THR A O 1
ATOM 632 N N . TYR A 1 80 ? -7.388 0.572 15.404 1.00 84.94 80 TYR A N 1
ATOM 633 C CA . TYR A 1 80 ? -7.978 -0.649 14.870 1.00 84.94 80 TYR A CA 1
ATOM 634 C C . TYR A 1 80 ? -6.883 -1.608 14.445 1.00 84.94 80 TYR A C 1
ATOM 636 O O . TYR A 1 80 ? -6.028 -1.234 13.648 1.00 84.94 80 TYR A O 1
ATOM 644 N N . ASP A 1 81 ? -6.944 -2.845 14.925 1.00 85.94 81 ASP A N 1
ATOM 645 C CA . ASP A 1 81 ? -6.160 -3.929 14.347 1.00 85.94 81 ASP A CA 1
ATOM 646 C C . ASP A 1 81 ? -7.007 -4.561 13.236 1.00 85.94 81 ASP A C 1
ATOM 648 O O . ASP A 1 81 ? -8.072 -5.138 13.480 1.00 85.94 81 ASP A O 1
ATOM 652 N N . LEU A 1 82 ? -6.559 -4.372 12.000 1.00 86.25 82 LEU A N 1
ATOM 653 C CA . LEU A 1 82 ? -7.216 -4.804 10.776 1.00 86.25 82 LEU A CA 1
ATOM 654 C C . LEU A 1 82 ? -6.480 -6.002 10.201 1.00 86.25 82 LEU A C 1
ATOM 656 O O . LEU A 1 82 ? -5.255 -5.991 10.093 1.00 86.25 82 LEU A O 1
ATOM 660 N N . ARG A 1 83 ? -7.235 -7.004 9.768 1.00 87.19 83 ARG A N 1
ATOM 661 C CA . ARG A 1 83 ? -6.727 -8.123 8.981 1.00 87.19 83 ARG A CA 1
ATOM 662 C C . ARG A 1 83 ? -7.000 -7.857 7.511 1.00 87.19 83 ARG A C 1
ATOM 664 O O . ARG A 1 83 ? -8.162 -7.776 7.120 1.00 87.19 83 ARG A O 1
ATOM 671 N N . LEU A 1 84 ? -5.943 -7.696 6.726 1.00 86.25 84 LEU A N 1
ATOM 672 C CA . LEU A 1 84 ? -6.037 -7.487 5.284 1.00 86.25 84 LEU A CA 1
ATOM 673 C C . LEU A 1 84 ? -6.526 -8.764 4.590 1.00 86.25 84 LEU A C 1
ATOM 675 O O . LEU A 1 84 ? -6.074 -9.860 4.927 1.00 86.25 84 LEU A O 1
ATOM 679 N N . ASP A 1 85 ? -7.434 -8.617 3.623 1.00 81.62 85 ASP A N 1
ATOM 680 C CA . ASP A 1 85 ? -7.984 -9.754 2.868 1.00 81.62 85 ASP A CA 1
ATOM 681 C C . ASP A 1 85 ? -6.943 -10.415 1.946 1.00 81.62 85 ASP A C 1
ATOM 683 O O . ASP A 1 85 ? -7.012 -11.621 1.717 1.00 81.62 85 ASP A O 1
ATOM 687 N N . ASP A 1 86 ? -5.961 -9.654 1.451 1.00 79.50 86 ASP A N 1
ATOM 688 C CA . ASP A 1 86 ? -5.000 -10.134 0.447 1.00 79.50 86 ASP A CA 1
ATOM 689 C C . ASP A 1 86 ? -4.020 -11.185 0.998 1.00 79.50 86 ASP A C 1
ATOM 691 O O . ASP A 1 86 ? -3.739 -12.191 0.348 1.00 79.50 86 ASP A O 1
ATOM 695 N N . ASP A 1 87 ? -3.466 -10.953 2.189 1.00 79.06 87 ASP A N 1
ATOM 696 C CA . ASP A 1 87 ? -2.347 -11.729 2.739 1.00 79.06 87 ASP A CA 1
ATOM 697 C C . ASP A 1 87 ? -2.533 -12.110 4.217 1.00 79.06 87 ASP A C 1
ATOM 699 O O . ASP A 1 87 ? -1.619 -12.649 4.844 1.00 79.06 87 ASP A O 1
ATOM 703 N N . ASN A 1 88 ? -3.717 -11.850 4.788 1.00 77.12 88 ASN A N 1
ATOM 704 C CA . ASN A 1 88 ? -4.012 -12.048 6.208 1.00 77.12 88 ASN A CA 1
ATOM 705 C C . ASN A 1 88 ? -3.032 -11.286 7.130 1.00 77.12 88 ASN A C 1
ATOM 707 O O . ASN A 1 88 ? -2.905 -11.611 8.317 1.00 77.12 88 ASN A O 1
ATOM 711 N N . THR A 1 89 ? -2.339 -10.268 6.603 1.00 82.19 89 THR A N 1
ATOM 712 C CA . THR A 1 89 ? -1.465 -9.397 7.383 1.00 82.19 89 THR A CA 1
ATOM 713 C C . THR A 1 89 ? -2.310 -8.568 8.335 1.00 82.19 89 THR A C 1
ATOM 715 O O . THR A 1 89 ? -3.368 -8.044 7.982 1.00 82.19 89 THR A O 1
ATOM 718 N N . ARG A 1 90 ? -1.823 -8.444 9.569 1.00 83.69 90 ARG A N 1
ATOM 719 C CA . ARG A 1 90 ? -2.426 -7.596 10.592 1.00 83.69 90 ARG A CA 1
ATOM 720 C C . ARG A 1 90 ? -1.735 -6.246 10.606 1.00 83.69 90 ARG A C 1
ATOM 722 O O . ARG A 1 90 ? -0.521 -6.185 10.796 1.00 83.69 90 ARG A O 1
ATOM 729 N N . ILE A 1 91 ? -2.509 -5.185 10.431 1.00 84.75 91 ILE A N 1
ATOM 730 C CA . ILE A 1 91 ? -2.032 -3.804 10.502 1.00 84.75 91 ILE A CA 1
ATOM 731 C C . ILE A 1 91 ? -2.807 -3.041 11.570 1.00 84.75 91 ILE A C 1
ATOM 733 O O . ILE A 1 91 ? -3.995 -3.279 11.763 1.00 84.75 91 ILE A O 1
ATOM 737 N N . SER A 1 92 ? -2.141 -2.113 12.249 1.00 85.19 92 SER A N 1
ATOM 738 C CA . SER A 1 92 ? -2.788 -1.210 13.201 1.00 85.19 92 SER A CA 1
ATOM 739 C C . SER A 1 92 ? -2.978 0.157 12.552 1.00 85.19 92 SER A C 1
ATOM 741 O O . SER A 1 92 ? -2.011 0.745 12.066 1.00 85.19 92 SER A O 1
ATOM 743 N N . VAL A 1 93 ? -4.207 0.666 12.547 1.00 82.81 93 VAL A N 1
ATOM 744 C CA . VAL A 1 93 ? -4.568 1.959 11.950 1.00 82.81 93 VAL A CA 1
ATOM 745 C C . VAL A 1 93 ? -5.229 2.831 13.006 1.00 82.81 93 VAL A C 1
ATOM 747 O O . VAL A 1 93 ? -6.131 2.380 13.707 1.00 82.81 93 VAL A O 1
ATOM 750 N N . ASP A 1 94 ? -4.779 4.075 13.120 1.00 82.88 94 ASP A N 1
ATOM 751 C CA . ASP A 1 94 ? -5.420 5.083 13.961 1.00 82.88 94 ASP A CA 1
ATOM 752 C C . ASP A 1 94 ? -6.487 5.829 13.141 1.00 82.88 94 ASP A C 1
ATOM 754 O O . ASP A 1 94 ? -6.206 6.268 12.028 1.00 82.88 94 ASP A O 1
ATOM 758 N N . ASP A 1 95 ? -7.692 5.990 13.692 1.00 77.00 95 ASP A N 1
ATOM 759 C CA . ASP A 1 95 ? -8.792 6.750 13.082 1.00 77.00 95 ASP A CA 1
ATOM 760 C C . ASP A 1 95 ? -9.408 7.721 14.106 1.00 77.00 95 ASP A C 1
ATOM 762 O O . ASP A 1 95 ? -9.513 7.411 15.301 1.00 77.00 95 ASP A O 1
ATOM 766 N N . ASP A 1 96 ? -9.832 8.893 13.627 1.00 77.06 96 ASP A N 1
ATOM 767 C CA . ASP A 1 96 ? -10.450 9.958 14.430 1.00 77.06 96 ASP A CA 1
ATOM 768 C C . ASP A 1 96 ? -11.956 10.025 14.137 1.00 77.06 96 ASP A C 1
ATOM 770 O O . ASP A 1 96 ? -12.459 10.866 13.384 1.00 77.06 96 ASP A O 1
ATOM 774 N N . VAL A 1 97 ? -12.701 9.084 14.719 1.00 72.00 97 VAL A N 1
ATOM 775 C CA . VAL A 1 97 ? -14.138 8.913 14.473 1.00 72.00 97 VAL A CA 1
ATOM 776 C C . VAL A 1 97 ? -14.970 9.194 15.715 1.00 72.00 97 VAL A C 1
ATOM 778 O O . VAL A 1 97 ? -14.613 8.883 16.846 1.00 72.00 97 VAL A O 1
ATOM 781 N N . ARG A 1 98 ? -16.171 9.745 15.507 1.00 70.38 98 ARG A N 1
ATOM 782 C CA . ARG A 1 98 ? -17.102 10.048 16.610 1.00 70.38 98 ARG A CA 1
ATOM 783 C C . ARG A 1 98 ? -17.632 8.783 17.284 1.00 70.38 98 ARG A C 1
ATOM 785 O O . ARG A 1 98 ? -18.065 8.821 18.434 1.00 70.38 98 ARG A O 1
ATOM 792 N N . ARG A 1 99 ? -17.689 7.683 16.535 1.00 75.44 99 ARG A N 1
ATOM 793 C CA . ARG A 1 99 ? -18.153 6.371 16.985 1.00 75.44 99 ARG A CA 1
ATOM 794 C C . ARG A 1 99 ? -17.214 5.310 16.431 1.00 75.44 99 ARG A C 1
ATOM 796 O O . ARG A 1 99 ? -16.853 5.421 15.263 1.00 75.44 99 ARG A O 1
ATOM 803 N N . PRO A 1 100 ? -16.870 4.288 17.224 1.00 79.19 100 PRO A N 1
ATOM 804 C CA . PRO A 1 100 ? -15.963 3.261 16.764 1.00 79.19 100 PRO A CA 1
ATOM 805 C C . PRO A 1 100 ? -16.617 2.387 15.694 1.00 79.19 100 PRO A C 1
ATOM 807 O O . PRO A 1 100 ? -17.803 2.057 15.794 1.00 79.19 100 PRO A O 1
ATOM 810 N N . HIS A 1 101 ? -15.824 1.959 14.713 1.00 83.56 101 HIS A N 1
ATOM 811 C CA . HIS A 1 101 ? -16.207 0.865 13.824 1.00 83.56 101 HIS A CA 1
ATOM 812 C C . HIS A 1 101 ? -16.371 -0.434 14.620 1.00 83.56 101 HIS A C 1
ATOM 814 O O . HIS A 1 101 ? -15.658 -0.681 15.596 1.00 83.56 101 HIS A O 1
ATOM 820 N N . LEU A 1 102 ? -17.335 -1.262 14.219 1.00 84.12 102 LEU A N 1
ATOM 821 C CA . LEU A 1 102 ? -17.602 -2.541 14.876 1.00 84.12 102 LEU A CA 1
ATOM 822 C C . LEU A 1 102 ? -16.549 -3.581 14.476 1.00 84.12 102 LEU A C 1
ATOM 824 O O . LEU A 1 102 ? -16.077 -3.596 13.339 1.00 84.12 102 LEU A O 1
ATOM 828 N N . VAL A 1 103 ? -16.226 -4.499 15.386 1.00 8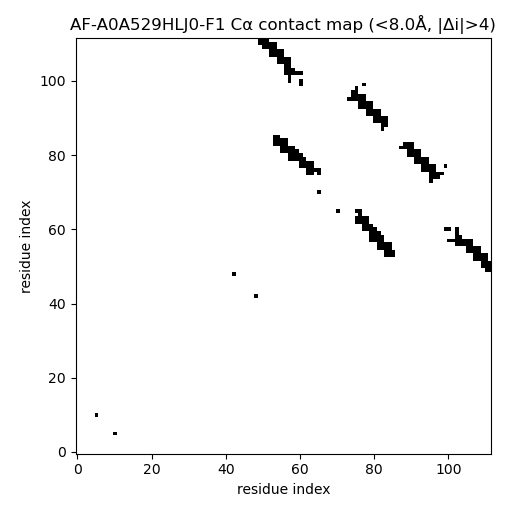6.25 103 VAL A N 1
ATOM 829 C CA . VAL A 1 103 ? -15.43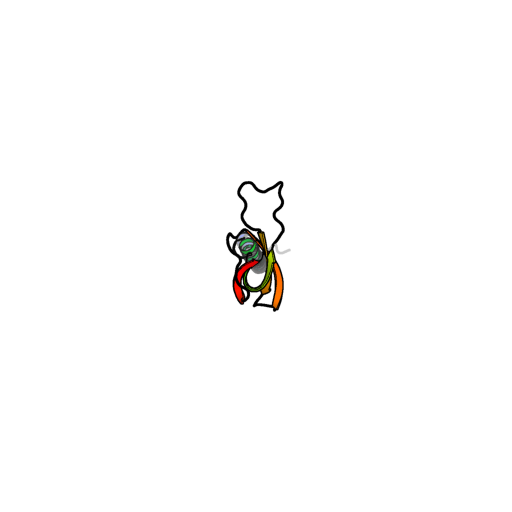6 -5.694 15.050 1.00 86.25 103 VAL A CA 1
ATOM 830 C C . VAL A 1 103 ? -16.180 -6.496 13.977 1.00 86.25 103 VAL A C 1
ATOM 832 O O . VAL A 1 103 ? -17.393 -6.683 14.067 1.00 86.25 103 VAL A O 1
ATOM 835 N N . GLY A 1 104 ? -15.461 -6.934 12.946 1.00 82.56 104 GLY A N 1
ATOM 836 C CA . GLY A 1 104 ? -16.010 -7.587 11.758 1.00 82.56 104 GLY A CA 1
ATOM 837 C C . GLY A 1 104 ? -16.456 -6.626 10.651 1.00 82.56 104 GLY A C 1
ATOM 838 O O . GLY A 1 104 ? -16.834 -7.089 9.578 1.00 82.56 104 GLY A O 1
ATOM 839 N N . SER A 1 105 ? -16.410 -5.307 10.872 1.00 84.69 105 SER A N 1
ATOM 840 C CA . SER A 1 105 ? -16.630 -4.340 9.790 1.00 84.69 105 SER A CA 1
ATOM 841 C C . SER A 1 105 ? -15.469 -4.353 8.796 1.00 84.69 105 SER A C 1
ATOM 843 O O . SER A 1 105 ? -14.319 -4.589 9.171 1.00 84.69 105 SER A O 1
ATOM 845 N N . VAL A 1 106 ? -15.789 -4.116 7.523 1.00 84.56 106 VAL A N 1
ATOM 846 C CA . VAL A 1 106 ? -14.806 -4.055 6.440 1.00 84.56 106 VAL A CA 1
ATOM 847 C C . VAL A 1 106 ? -14.508 -2.591 6.140 1.00 84.56 106 VAL A C 1
ATOM 849 O O . VAL A 1 106 ? -15.421 -1.828 5.819 1.00 84.56 106 VAL A O 1
ATOM 852 N N . LEU A 1 107 ? -13.239 -2.205 6.245 1.00 81.44 107 LEU A N 1
ATOM 853 C CA . LEU A 1 107 ? -12.768 -0.848 6.000 1.00 81.44 107 LEU A CA 1
ATOM 854 C C . LEU A 1 107 ? -11.826 -0.827 4.788 1.00 81.44 107 LEU A C 1
ATOM 856 O O . LEU A 1 107 ? -10.928 -1.669 4.705 1.00 81.44 107 LEU A O 1
ATOM 860 N N . PRO A 1 108 ? -12.009 0.114 3.843 1.00 81.88 108 PRO A N 1
ATOM 861 C CA . PRO A 1 108 ? -11.030 0.352 2.794 1.00 81.88 108 PRO A CA 1
ATOM 862 C C . PRO A 1 108 ? -9.824 1.085 3.389 1.00 81.88 108 PRO A C 1
ATOM 864 O O . PRO A 1 108 ? -9.965 2.178 3.933 1.00 81.88 108 PRO A O 1
ATOM 867 N N . ILE A 1 109 ? -8.639 0.495 3.269 1.00 78.31 109 ILE A N 1
ATOM 868 C CA . ILE A 1 109 ? -7.374 1.073 3.718 1.00 78.31 109 ILE A CA 1
ATOM 869 C C . ILE A 1 109 ? -6.556 1.471 2.497 1.00 78.31 109 ILE A C 1
ATOM 871 O O . ILE A 1 109 ? -6.354 0.675 1.582 1.00 78.31 109 ILE A O 1
ATOM 875 N N . GLU A 1 110 ? -6.076 2.709 2.484 1.00 71.38 110 GLU A N 1
ATOM 876 C CA . GLU A 1 110 ? -5.144 3.183 1.464 1.00 71.38 110 GLU A CA 1
ATOM 877 C C . GLU A 1 110 ? -3.722 2.776 1.869 1.00 71.38 110 GLU A C 1
ATOM 879 O O . GLU A 1 110 ? -3.187 3.252 2.870 1.00 71.38 110 GLU A O 1
ATOM 884 N N . ARG A 1 111 ? -3.125 1.851 1.112 1.00 64.94 111 ARG A N 1
ATOM 885 C CA . ARG A 1 111 ? -1.746 1.387 1.299 1.00 64.94 111 ARG A CA 1
ATOM 886 C C . ARG A 1 111 ? -0.840 2.144 0.330 1.00 64.94 111 ARG A C 1
ATOM 888 O O . ARG A 1 111 ? -1.036 2.009 -0.872 1.00 64.94 111 ARG A O 1
ATOM 895 N N . GLN A 1 112 ? 0.085 2.950 0.856 1.00 61.00 112 GLN A N 1
ATOM 896 C CA . GLN A 1 112 ? 1.133 3.651 0.093 1.00 61.00 112 GLN A CA 1
ATOM 897 C C . GLN A 1 112 ? 2.368 2.776 -0.131 1.00 61.00 112 GLN A C 1
ATOM 899 O O . GLN A 1 112 ? 2.619 1.884 0.715 1.00 61.00 112 GLN A O 1
#

pLDDT: mean 71.34, std 11.75, range [34.41, 87.19]

Secondary structure (DSSP, 8-state):
-------HHHHHHHHHHHHHHHHHHHHHHHHHHHHHHHHHHHHHH-TTTSSEEEEEEEEEEEEPPP-TTS-SS---EEEEEEEETTT--EEEEEEE-SSPPPTT-EEEEEE-

Nearest PDB structures (foldseek):
  2awo-assembly2_D  TM=7.874E-01  e=4.284E+00  Escherichia coli K-12
  2awo-assembly2_C  TM=7.870E-01  e=4.284E+00  Escherichia coli K-12
  2awn-assembly2_C  TM=7.702E-01  e=9.590E+00  Escherichia coli K-12
  8f2u-assembly1_H  TM=3.292E-01  e=1.807E+00  Homo sapiens
  7ny8-assembly1_C  TM=2.967E-01  e=1.914E+00  synthetic construct

Sequence (112 aa):
MNKSNVSFRNRLLIWQYEYSDAVIGVAFFCAFAAMKSIAIVELQANPVIATQRVMGVVEYVRVKPINPYGTIGHNLYYTYDLRLDDDNTRISVDDDVRRPHLVGSVLPIERQ